Protein AF-C4GG70-F1 (afdb_monomer)

Radius of gyration: 15.43 Å; Cα contacts (8 Å, |Δi|>4): 175; chains: 1; bounding box: 42×24×41 Å

Sequence (143 aa):
MTTLYDITDYSLDQLYDYYERTIAQAESLKDQAHPRTLFHVESALRDFRKFGAGELDIDLGTKRWFRVMSHLVEEVADMDNSQTAYILALAEIGHAAAHLGHLNTALSRGGRTEADVKYEALNRAYVGFGFKCAETYLGLMQH

Structure (mmCIF, N/CA/C/O backbone):
data_AF-C4GG70-F1
#
_entry.id   AF-C4GG70-F1
#
loop_
_atom_site.group_PDB
_atom_site.id
_atom_site.type_symbol
_atom_site.label_atom_id
_atom_site.label_alt_id
_atom_site.label_comp_id
_atom_site.label_asym_id
_atom_site.label_entity_id
_atom_site.label_seq_id
_atom_site.pdbx_PDB_ins_code
_atom_site.Cartn_x
_atom_site.Cartn_y
_atom_site.Cartn_z
_atom_site.occupancy
_atom_site.B_iso_or_equiv
_atom_site.auth_seq_id
_atom_site.auth_comp_id
_atom_site.auth_asym_id
_atom_site.auth_atom_id
_atom_site.pdbx_PDB_model_num
ATOM 1 N N . MET A 1 1 ? -26.647 7.589 -13.899 1.00 38.94 1 MET A N 1
ATOM 2 C CA . MET A 1 1 ? -25.438 7.762 -13.070 1.00 38.94 1 MET A CA 1
ATOM 3 C C . MET A 1 1 ? -24.680 6.456 -13.114 1.00 38.94 1 MET A C 1
ATOM 5 O O . MET A 1 1 ? -25.247 5.443 -12.731 1.00 38.94 1 MET A O 1
ATOM 9 N N . THR A 1 2 ? -23.468 6.454 -13.653 1.00 41.91 2 THR A N 1
ATOM 10 C CA . THR A 1 2 ? -22.564 5.305 -13.568 1.00 41.91 2 THR A CA 1
ATOM 11 C C . THR A 1 2 ? -21.984 5.302 -12.160 1.00 41.91 2 THR A C 1
ATOM 13 O O . THR A 1 2 ? -21.261 6.226 -11.793 1.00 41.91 2 THR A O 1
ATOM 16 N N . THR A 1 3 ? -22.341 4.311 -11.347 1.00 47.00 3 THR A N 1
ATOM 17 C CA . THR A 1 3 ? -21.625 4.032 -10.099 1.00 47.00 3 THR A CA 1
ATOM 18 C C . THR A 1 3 ? -20.204 3.649 -10.500 1.00 47.00 3 THR A C 1
ATOM 20 O O . THR A 1 3 ? -20.016 2.609 -11.125 1.00 47.00 3 THR A O 1
ATOM 23 N N . LEU A 1 4 ? -19.228 4.534 -10.262 1.00 51.50 4 LEU A N 1
ATOM 24 C CA . LEU A 1 4 ? -17.877 4.354 -10.807 1.00 51.50 4 LEU A CA 1
ATOM 25 C C . LEU A 1 4 ? -17.194 3.113 -10.215 1.00 51.50 4 LEU A C 1
ATOM 27 O O . LEU A 1 4 ? -16.541 2.386 -10.952 1.00 51.50 4 LEU A O 1
ATOM 31 N N . TYR A 1 5 ? -17.400 2.846 -8.921 1.00 56.78 5 TYR A N 1
ATOM 32 C CA . TYR A 1 5 ? -16.942 1.636 -8.240 1.00 56.78 5 TYR A CA 1
ATOM 33 C C . TYR A 1 5 ? -17.887 1.289 -7.087 1.00 56.78 5 TYR A C 1
ATOM 35 O O . TYR A 1 5 ? -18.221 2.160 -6.286 1.00 56.78 5 TYR A O 1
ATOM 43 N N . ASP A 1 6 ? -18.284 0.019 -6.995 1.00 65.94 6 ASP A N 1
ATOM 44 C CA . ASP A 1 6 ? -18.859 -0.543 -5.773 1.00 65.94 6 ASP A CA 1
ATOM 45 C C . ASP A 1 6 ? -17.690 -0.840 -4.824 1.00 65.94 6 ASP A C 1
ATOM 47 O O . ASP A 1 6 ? -16.787 -1.618 -5.166 1.00 65.94 6 ASP A O 1
ATOM 51 N N . ILE A 1 7 ? -17.635 -0.142 -3.689 1.00 70.38 7 ILE A N 1
ATOM 52 C CA . ILE A 1 7 ? -16.616 -0.377 -2.664 1.00 70.38 7 ILE A CA 1
ATOM 53 C C . ILE A 1 7 ? -17.216 -1.373 -1.684 1.00 70.38 7 ILE A C 1
ATOM 55 O O . ILE A 1 7 ? -18.111 -1.032 -0.914 1.00 70.38 7 ILE A O 1
ATOM 59 N N . THR A 1 8 ? -16.728 -2.610 -1.745 1.00 79.00 8 THR A N 1
ATOM 60 C CA . THR A 1 8 ? -17.094 -3.660 -0.796 1.00 79.00 8 THR A CA 1
ATOM 61 C C . THR A 1 8 ? -16.846 -3.180 0.629 1.00 79.00 8 THR A C 1
ATOM 63 O O . THR A 1 8 ? -15.792 -2.611 0.924 1.00 79.00 8 THR A O 1
ATOM 66 N N . ASP A 1 9 ? -17.800 -3.440 1.516 1.00 84.56 9 ASP A N 1
ATOM 67 C CA . ASP A 1 9 ? -17.589 -3.239 2.942 1.00 84.56 9 ASP A CA 1
ATOM 68 C C . ASP A 1 9 ? -16.750 -4.399 3.495 1.00 84.56 9 ASP A C 1
ATOM 70 O O . ASP A 1 9 ? -17.175 -5.557 3.482 1.00 84.56 9 ASP A O 1
ATOM 74 N N . 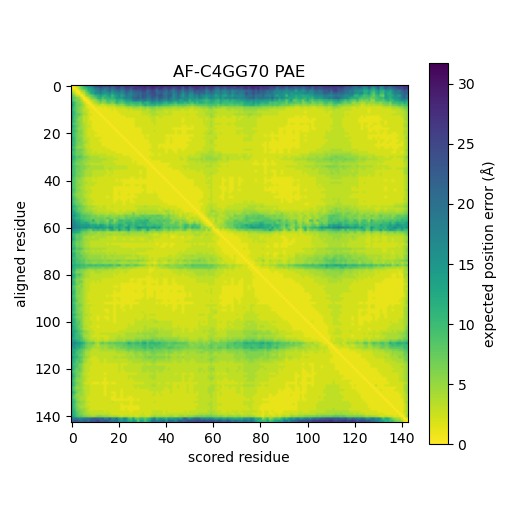TYR A 1 10 ? -15.525 -4.092 3.919 1.00 89.88 10 TYR A N 1
ATOM 75 C CA . TYR A 1 10 ? -14.571 -5.068 4.435 1.00 89.88 10 TYR A CA 1
ATOM 76 C C . TYR A 1 10 ? -14.469 -4.961 5.954 1.00 89.88 10 TYR A C 1
ATOM 78 O O . TYR A 1 10 ? -14.229 -3.882 6.498 1.00 89.88 10 TYR A O 1
ATOM 86 N N . SER A 1 11 ? -14.538 -6.092 6.651 1.00 93.06 11 SER A N 1
ATOM 87 C CA . SER A 1 11 ? -14.113 -6.187 8.053 1.00 93.06 11 SER A CA 1
ATOM 88 C C . SER A 1 11 ? -12.617 -5.878 8.212 1.00 93.06 11 SER A C 1
ATOM 90 O O . SER 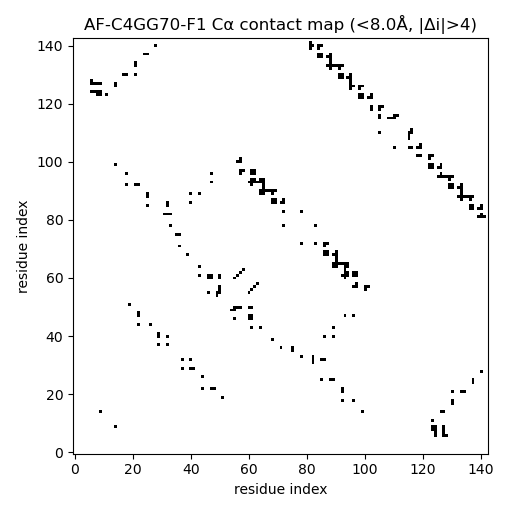A 1 11 ? -11.861 -5.883 7.241 1.00 93.06 11 SER A O 1
ATOM 92 N N . LEU A 1 12 ? -12.176 -5.585 9.442 1.00 93.62 12 LEU A N 1
ATOM 93 C CA . LEU A 1 12 ? -10.764 -5.279 9.699 1.00 93.62 12 LEU A CA 1
ATOM 94 C C . LEU A 1 12 ? -9.849 -6.449 9.307 1.00 93.62 12 LEU A C 1
ATOM 96 O O . LEU A 1 12 ? -8.857 -6.227 8.622 1.00 93.62 12 LEU A O 1
ATOM 100 N N . ASP A 1 13 ? -10.223 -7.674 9.675 1.00 95.19 13 ASP A N 1
ATOM 101 C CA . ASP A 1 13 ? -9.452 -8.879 9.351 1.00 95.19 13 ASP A CA 1
ATOM 102 C C . ASP A 1 13 ? -9.326 -9.059 7.835 1.00 95.19 13 ASP A C 1
ATOM 104 O O . ASP A 1 13 ? -8.229 -9.256 7.323 1.00 95.19 13 ASP A O 1
ATOM 108 N N . GLN A 1 14 ? -10.418 -8.851 7.089 1.00 96.19 14 GLN A N 1
ATOM 109 C CA . GLN A 1 14 ? -10.382 -8.891 5.624 1.00 96.19 14 GLN A CA 1
ATOM 110 C C . GLN A 1 14 ? -9.453 -7.830 5.025 1.00 96.19 14 GLN A C 1
ATOM 112 O O . GLN A 1 14 ? -8.821 -8.091 4.005 1.00 96.19 14 GLN A O 1
ATOM 117 N N . LEU A 1 15 ? -9.363 -6.637 5.623 1.00 95.56 15 LEU A N 1
ATOM 118 C CA . LEU A 1 15 ? -8.438 -5.601 5.158 1.00 95.56 15 LEU A CA 1
ATOM 119 C C . LEU A 1 15 ? -6.976 -5.981 5.411 1.00 95.56 15 LEU A C 1
ATOM 121 O O . LEU A 1 15 ? -6.131 -5.686 4.568 1.00 95.56 15 LEU A O 1
ATOM 125 N N . TYR A 1 16 ? -6.675 -6.646 6.526 1.00 96.00 16 TYR A N 1
ATOM 126 C CA . TYR A 1 16 ? -5.333 -7.161 6.804 1.00 96.00 16 TYR A CA 1
ATOM 127 C C . TYR A 1 16 ? -4.967 -8.350 5.911 1.00 96.00 16 TYR A C 1
ATOM 129 O O . TYR A 1 16 ? -3.877 -8.364 5.348 1.00 96.00 16 TYR A O 1
ATOM 137 N N . ASP A 1 17 ? -5.888 -9.284 5.679 1.00 96.69 17 ASP A N 1
ATOM 138 C CA . ASP A 1 17 ? -5.690 -10.362 4.703 1.00 96.69 17 ASP A CA 1
ATOM 139 C C . ASP A 1 17 ? -5.439 -9.793 3.297 1.00 96.69 17 ASP A C 1
ATOM 141 O O . ASP A 1 17 ? -4.588 -10.279 2.546 1.00 96.69 17 ASP A O 1
ATOM 145 N N . TYR A 1 18 ? -6.158 -8.723 2.938 1.00 95.81 18 TYR A N 1
ATOM 146 C CA . TYR A 1 18 ? -5.956 -8.005 1.683 1.00 95.81 18 TYR A CA 1
ATOM 147 C C . TYR A 1 18 ? -4.585 -7.318 1.638 1.00 95.81 18 TYR A C 1
ATOM 149 O O . TYR A 1 18 ? -3.860 -7.429 0.647 1.00 95.81 18 TYR A O 1
ATOM 157 N N . TYR A 1 19 ? -4.177 -6.664 2.717 1.00 96.25 19 TYR A N 1
ATOM 158 C CA . TYR A 1 19 ? -2.847 -6.081 2.815 1.00 96.25 19 TYR A CA 1
ATOM 159 C C . TYR A 1 19 ? -1.745 -7.125 2.574 1.00 96.25 19 TYR A C 1
ATOM 161 O O . TYR A 1 19 ? -0.896 -6.948 1.696 1.00 96.25 19 TYR A O 1
ATOM 169 N N . GLU A 1 20 ? -1.820 -8.252 3.280 1.00 96.88 20 GLU A N 1
ATOM 170 C CA . GLU A 1 20 ? -0.833 -9.329 3.221 1.00 96.88 20 GLU A CA 1
ATOM 171 C C . GLU A 1 20 ? -0.730 -9.964 1.832 1.00 96.88 20 GLU A C 1
ATOM 173 O O . GLU A 1 20 ? 0.370 -10.097 1.284 1.00 96.88 20 GLU A O 1
ATOM 178 N N . ARG A 1 21 ? -1.869 -10.310 1.216 1.00 96.94 21 ARG A N 1
ATOM 179 C CA . ARG A 1 21 ? -1.877 -10.924 -0.123 1.00 96.94 21 ARG A CA 1
ATOM 180 C C . ARG A 1 21 ? -1.370 -9.967 -1.205 1.00 96.94 21 ARG A C 1
ATOM 182 O O . ARG A 1 21 ? -0.668 -10.404 -2.114 1.00 96.94 21 ARG A O 1
ATOM 189 N N . THR A 1 22 ? -1.664 -8.671 -1.083 1.00 97.12 22 THR A N 1
ATOM 190 C CA . THR A 1 22 ? -1.219 -7.657 -2.055 1.00 97.12 22 THR A CA 1
ATOM 191 C C . THR A 1 22 ? 0.292 -7.447 -1.977 1.00 97.12 22 THR A C 1
ATOM 193 O O . THR A 1 22 ? 0.955 -7.375 -3.011 1.00 97.12 22 THR A O 1
ATOM 196 N N . ILE A 1 23 ? 0.867 -7.409 -0.768 1.00 97.19 23 ILE A N 1
ATOM 197 C CA . ILE A 1 23 ? 2.326 -7.324 -0.611 1.00 97.19 23 ILE A CA 1
ATOM 198 C C . ILE A 1 23 ? 3.000 -8.584 -1.134 1.00 97.19 23 ILE A C 1
ATOM 200 O O . ILE A 1 23 ? 3.975 -8.472 -1.869 1.00 97.19 23 ILE A O 1
ATOM 204 N N . ALA A 1 24 ? 2.479 -9.769 -0.807 1.00 97.75 24 ALA A N 1
ATOM 205 C CA . ALA A 1 24 ? 3.041 -11.022 -1.304 1.00 97.75 24 ALA A CA 1
ATOM 206 C C . ALA A 1 24 ? 3.062 -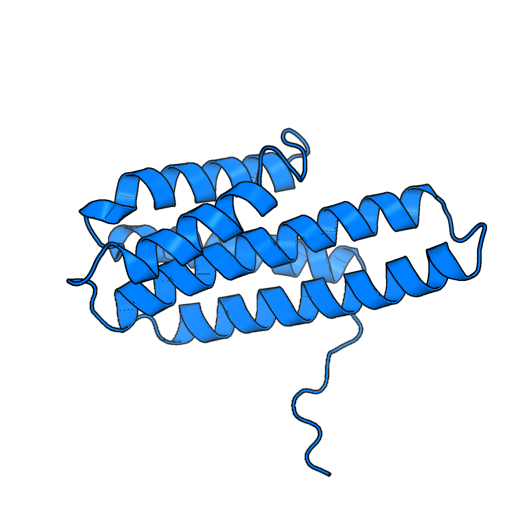11.062 -2.844 1.00 97.75 24 ALA A C 1
ATOM 208 O O . ALA A 1 24 ? 4.057 -11.465 -3.449 1.00 97.75 24 ALA A O 1
ATOM 209 N N . GLN A 1 25 ? 1.994 -10.582 -3.489 1.00 97.38 25 GLN A N 1
ATOM 210 C CA . GLN A 1 25 ? 1.957 -10.446 -4.943 1.00 97.38 25 GLN A CA 1
ATOM 211 C C . GLN A 1 25 ? 3.006 -9.443 -5.443 1.00 97.38 25 GLN A C 1
ATOM 213 O O . GLN A 1 25 ? 3.759 -9.762 -6.363 1.00 97.38 25 GLN A O 1
ATOM 218 N N . ALA A 1 26 ? 3.104 -8.260 -4.831 1.00 97.56 26 ALA A N 1
ATOM 219 C CA . ALA A 1 26 ? 4.099 -7.261 -5.212 1.00 97.56 26 ALA A CA 1
ATOM 220 C C . ALA A 1 26 ? 5.539 -7.788 -5.059 1.00 97.56 26 ALA A C 1
ATOM 222 O O . ALA A 1 26 ? 6.362 -7.571 -5.946 1.00 97.56 26 ALA A O 1
ATOM 223 N N . GLU A 1 27 ? 5.842 -8.522 -3.987 1.00 97.81 27 GLU A N 1
ATOM 224 C CA . GLU A 1 27 ? 7.144 -9.163 -3.765 1.00 97.81 27 GLU A CA 1
ATOM 225 C C . GLU A 1 27 ? 7.470 -10.193 -4.851 1.00 97.81 27 GLU A C 1
ATOM 227 O O . GLU A 1 27 ? 8.603 -10.235 -5.327 1.00 97.81 27 GLU A O 1
ATOM 232 N N . SER A 1 28 ? 6.482 -10.978 -5.296 1.00 96.94 28 SER A N 1
ATOM 233 C CA . SER A 1 28 ? 6.679 -11.979 -6.356 1.00 96.94 28 SER A CA 1
ATOM 234 C C . SER A 1 28 ? 7.053 -11.378 -7.718 1.00 96.94 28 SER A C 1
ATOM 236 O O . SER A 1 28 ? 7.629 -12.065 -8.557 1.00 96.94 28 SER A O 1
ATOM 238 N N . LEU A 1 29 ? 6.756 -10.091 -7.926 1.00 96.62 29 LEU A N 1
ATOM 239 C CA . LEU A 1 29 ? 7.002 -9.352 -9.168 1.00 96.62 29 LEU A CA 1
ATOM 240 C C . LEU A 1 29 ? 8.229 -8.432 -9.078 1.00 96.62 29 LEU A C 1
ATOM 242 O O . LEU A 1 29 ? 8.568 -7.757 -10.048 1.00 96.62 29 LEU A O 1
ATOM 246 N N . LYS A 1 30 ? 8.917 -8.410 -7.930 1.00 96.06 30 LYS A N 1
ATOM 247 C CA . LYS A 1 30 ? 10.026 -7.491 -7.637 1.00 96.06 30 LYS A CA 1
ATOM 248 C C . LYS A 1 30 ? 11.124 -7.495 -8.699 1.00 96.06 30 LYS A C 1
ATOM 250 O O . LYS A 1 30 ? 11.637 -6.435 -9.046 1.00 96.06 30 LYS A O 1
ATOM 255 N N . ASP A 1 31 ? 11.469 -8.665 -9.227 1.00 94.12 31 ASP A N 1
ATOM 256 C CA . ASP A 1 31 ? 12.570 -8.817 -10.188 1.00 94.12 31 ASP A CA 1
ATOM 257 C C . ASP A 1 31 ? 12.266 -8.189 -11.562 1.00 94.12 31 ASP A C 1
ATOM 259 O O . ASP A 1 31 ? 13.159 -8.052 -12.394 1.00 94.12 31 ASP A O 1
ATOM 263 N N . GLN A 1 32 ? 11.020 -7.762 -11.790 1.00 93.75 32 GLN A N 1
ATOM 264 C CA . GLN A 1 32 ? 10.590 -7.037 -12.986 1.00 93.75 32 GLN A CA 1
ATOM 265 C C . GLN A 1 32 ? 10.706 -5.511 -12.828 1.00 93.75 32 GLN A C 1
ATOM 267 O O . GLN A 1 32 ? 10.449 -4.765 -13.775 1.00 93.75 32 GLN A O 1
ATOM 272 N N . ALA A 1 33 ? 11.080 -5.022 -11.641 1.00 95.50 33 ALA A N 1
ATOM 273 C CA . ALA A 1 33 ? 11.262 -3.600 -11.393 1.00 95.50 33 ALA A CA 1
ATOM 274 C C . ALA A 1 33 ? 12.373 -3.006 -12.267 1.00 95.50 33 ALA A C 1
ATOM 276 O O . ALA A 1 33 ? 13.398 -3.634 -12.542 1.00 95.50 33 ALA A O 1
ATOM 277 N N . HIS A 1 34 ? 12.204 -1.739 -12.645 1.00 96.38 34 HIS A N 1
ATOM 278 C CA . HIS A 1 34 ? 13.246 -1.017 -13.357 1.00 96.38 34 HIS A CA 1
ATOM 279 C C . HIS A 1 34 ? 14.526 -0.918 -12.494 1.00 96.38 34 HIS A C 1
ATOM 281 O O . HIS A 1 34 ? 14.444 -0.565 -11.313 1.00 96.38 34 HIS A O 1
ATOM 287 N N . PRO A 1 35 ? 15.738 -1.140 -13.042 1.00 96.12 35 PRO A N 1
ATOM 288 C CA . PRO A 1 35 ? 16.970 -1.149 -12.245 1.00 96.12 35 PRO A CA 1
ATOM 289 C C . PRO A 1 35 ? 17.204 0.123 -11.417 1.00 96.12 35 PRO A C 1
ATOM 291 O O . PRO A 1 35 ? 17.742 0.065 -10.313 1.00 96.12 35 PRO A O 1
ATOM 294 N N . ARG A 1 36 ? 16.765 1.287 -11.921 1.00 96.56 36 ARG A N 1
ATOM 295 C CA . ARG A 1 36 ? 16.906 2.581 -11.224 1.00 96.56 36 ARG A CA 1
ATOM 296 C C . ARG A 1 36 ? 15.941 2.758 -10.048 1.00 96.56 36 ARG A C 1
ATOM 298 O O . ARG A 1 36 ? 16.189 3.603 -9.192 1.00 96.56 36 ARG A O 1
ATOM 305 N N . THR A 1 37 ? 14.860 1.983 -9.990 1.00 96.44 37 THR A N 1
ATOM 306 C CA . THR A 1 37 ? 13.870 2.039 -8.905 1.00 96.44 37 THR A CA 1
ATOM 307 C C . THR A 1 37 ? 14.072 0.923 -7.879 1.00 96.44 37 THR A C 1
ATOM 309 O O . THR A 1 37 ? 13.600 1.061 -6.753 1.00 96.44 37 THR A O 1
ATOM 312 N N . LEU A 1 38 ? 14.831 -0.131 -8.213 1.00 96.31 38 LEU A N 1
ATOM 313 C CA . LEU A 1 38 ? 14.976 -1.355 -7.413 1.00 96.31 38 LEU A CA 1
ATOM 314 C C . LEU A 1 38 ? 15.313 -1.105 -5.934 1.00 96.31 38 LEU A C 1
ATOM 316 O O . LEU A 1 38 ? 14.680 -1.681 -5.055 1.00 96.31 38 LEU A O 1
ATOM 320 N N . PHE A 1 39 ? 16.242 -0.192 -5.634 1.00 96.56 39 PHE A N 1
ATOM 321 C CA . PHE A 1 39 ? 16.582 0.149 -4.245 1.00 96.56 39 PHE A CA 1
ATOM 322 C C . PHE A 1 39 ? 15.379 0.687 -3.445 1.00 96.56 39 PHE A C 1
ATOM 324 O O . PHE A 1 39 ? 15.193 0.356 -2.268 1.00 96.56 39 PHE A O 1
ATOM 331 N N . HIS A 1 40 ? 14.558 1.528 -4.079 1.00 97.00 40 HIS A N 1
ATOM 332 C CA . HIS A 1 40 ? 13.355 2.090 -3.469 1.00 97.00 40 HIS A CA 1
ATOM 333 C C . HIS A 1 40 ? 12.266 1.029 -3.331 1.00 97.00 40 HIS A C 1
ATOM 335 O O . HIS A 1 40 ? 11.642 0.954 -2.278 1.00 97.00 40 HIS A O 1
ATOM 341 N N . VAL A 1 41 ? 12.092 0.182 -4.350 1.00 97.56 41 VAL A N 1
ATOM 342 C CA . VAL A 1 41 ? 11.183 -0.974 -4.319 1.00 97.56 41 VAL A CA 1
ATOM 343 C C . VAL A 1 41 ? 11.506 -1.877 -3.130 1.00 97.56 41 VAL A C 1
ATOM 345 O O . VAL A 1 41 ? 10.644 -2.127 -2.292 1.00 97.56 41 VAL A O 1
ATOM 348 N N . GLU A 1 42 ? 12.757 -2.317 -3.002 1.00 97.56 42 GLU A N 1
ATOM 349 C CA . GLU A 1 42 ? 13.190 -3.206 -1.918 1.00 97.56 42 GLU A CA 1
ATOM 350 C C . GLU A 1 42 ? 13.009 -2.575 -0.539 1.00 97.56 42 GLU A C 1
ATOM 352 O O . GLU A 1 42 ? 12.589 -3.234 0.416 1.00 97.56 42 GLU A O 1
ATOM 357 N N . SER A 1 43 ? 13.305 -1.281 -0.432 1.00 96.56 43 SER A N 1
ATOM 358 C CA . SER A 1 43 ? 13.129 -0.554 0.818 1.00 96.56 43 SER A CA 1
ATOM 359 C C . SER A 1 43 ? 11.656 -0.395 1.194 1.00 96.56 43 SER A C 1
ATOM 361 O O . SER A 1 43 ? 11.325 -0.569 2.365 1.00 96.56 43 SER A O 1
ATOM 363 N N . ALA A 1 44 ? 10.783 -0.133 0.221 1.00 96.62 44 ALA A N 1
ATOM 364 C CA . ALA A 1 44 ? 9.347 -0.025 0.441 1.00 96.62 44 ALA A CA 1
ATOM 365 C C . ALA A 1 44 ? 8.732 -1.354 0.866 1.00 96.62 44 ALA A C 1
ATOM 367 O O . ALA A 1 44 ? 8.051 -1.394 1.882 1.00 96.62 44 ALA A O 1
ATOM 368 N N . LEU A 1 45 ? 9.026 -2.447 0.154 1.00 97.12 45 LEU A N 1
ATOM 369 C CA . LEU A 1 45 ? 8.513 -3.779 0.494 1.00 97.12 45 LEU A CA 1
ATOM 370 C C . LEU A 1 45 ? 8.906 -4.184 1.921 1.00 97.12 45 LEU A C 1
ATOM 372 O O . LEU A 1 45 ? 8.063 -4.625 2.701 1.00 97.12 45 LEU A O 1
ATOM 376 N N . ARG A 1 46 ? 10.163 -3.942 2.312 1.00 95.94 46 ARG A N 1
ATOM 377 C CA . ARG A 1 46 ? 10.621 -4.176 3.688 1.00 95.94 46 ARG A CA 1
ATOM 378 C C . ARG A 1 46 ? 9.852 -3.333 4.706 1.00 95.94 46 ARG A C 1
ATOM 380 O O . ARG A 1 46 ? 9.470 -3.844 5.755 1.00 95.94 46 ARG A O 1
ATOM 387 N N . ASP A 1 47 ? 9.657 -2.048 4.435 1.00 95.81 47 ASP A N 1
ATOM 388 C CA . ASP A 1 47 ? 8.970 -1.149 5.364 1.00 95.81 47 ASP A CA 1
ATOM 389 C C . ASP A 1 47 ? 7.463 -1.448 5.440 1.00 95.81 47 ASP A C 1
ATOM 391 O O . ASP A 1 47 ? 6.873 -1.326 6.511 1.00 95.81 47 ASP A O 1
ATOM 395 N N . PHE A 1 48 ? 6.851 -1.925 4.353 1.00 95.75 48 PHE A N 1
ATOM 396 C CA . PHE A 1 48 ? 5.498 -2.474 4.368 1.00 95.75 48 PHE A CA 1
ATOM 397 C C . PHE A 1 48 ? 5.421 -3.703 5.282 1.00 95.75 48 PHE A C 1
ATOM 399 O O . PHE A 1 48 ? 4.595 -3.747 6.188 1.00 95.75 48 PHE A O 1
ATOM 406 N N . ARG A 1 49 ? 6.351 -4.656 5.165 1.00 95.38 49 ARG A N 1
ATOM 407 C CA . ARG A 1 49 ? 6.402 -5.804 6.088 1.00 95.38 49 ARG A CA 1
ATOM 408 C C . ARG A 1 49 ? 6.553 -5.384 7.552 1.00 95.38 49 ARG A C 1
ATOM 410 O O . ARG A 1 49 ? 5.858 -5.918 8.410 1.00 95.38 49 ARG A O 1
ATOM 417 N N . LYS A 1 50 ? 7.389 -4.383 7.839 1.00 94.50 50 LYS A N 1
ATOM 418 C CA . LYS A 1 50 ? 7.516 -3.820 9.194 1.00 94.50 50 LYS A CA 1
ATOM 419 C C . LYS A 1 50 ? 6.226 -3.175 9.689 1.00 94.50 50 LYS A C 1
ATOM 421 O O . LYS A 1 50 ? 5.883 -3.343 10.854 1.00 94.50 50 LYS A O 1
ATOM 426 N N . PHE A 1 51 ? 5.507 -2.458 8.826 1.00 92.56 51 PHE A N 1
ATOM 4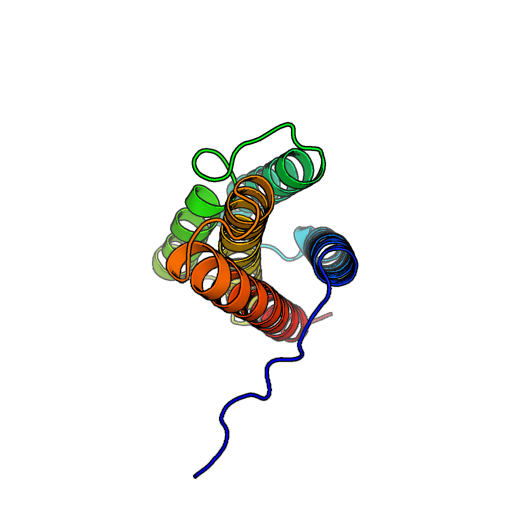27 C CA . PHE A 1 51 ? 4.195 -1.914 9.170 1.00 92.56 51 PHE A CA 1
ATOM 428 C C . PHE A 1 51 ? 3.198 -3.035 9.505 1.00 92.56 51 PHE A C 1
ATOM 430 O O . PHE A 1 51 ? 2.547 -2.969 10.545 1.00 92.56 51 PHE A O 1
ATOM 437 N N . GLY A 1 52 ? 3.134 -4.095 8.689 1.00 90.44 52 GLY A N 1
ATOM 438 C CA . GLY A 1 52 ? 2.308 -5.280 8.965 1.00 90.44 52 GLY A CA 1
ATOM 439 C C . GLY A 1 52 ? 2.648 -5.964 10.293 1.00 90.44 52 GLY A C 1
ATOM 440 O O . GLY A 1 52 ? 1.753 -6.379 11.023 1.00 90.44 52 GLY A O 1
ATOM 441 N N . ALA A 1 53 ? 3.933 -5.994 10.655 1.00 92.31 53 ALA A N 1
ATOM 442 C CA . ALA A 1 53 ? 4.418 -6.515 11.935 1.00 92.31 53 ALA A CA 1
ATOM 443 C C . ALA A 1 53 ? 4.222 -5.554 13.130 1.00 92.31 53 ALA A C 1
ATOM 445 O O . ALA A 1 53 ? 4.526 -5.917 14.265 1.00 92.31 53 ALA A O 1
ATOM 446 N N . GLY A 1 54 ? 3.737 -4.327 12.903 1.00 89.31 54 GLY A N 1
ATOM 447 C CA . GLY A 1 54 ? 3.590 -3.301 13.941 1.00 89.31 54 GLY A CA 1
ATOM 448 C C . GLY A 1 54 ? 4.908 -2.660 14.397 1.00 89.31 54 GLY A C 1
ATOM 449 O O . GLY A 1 54 ? 4.940 -1.986 15.424 1.00 89.31 54 GLY A O 1
ATOM 450 N N . GLU A 1 55 ? 5.996 -2.849 13.649 1.00 89.19 55 GLU A N 1
ATOM 451 C CA . GLU A 1 55 ? 7.334 -2.313 13.946 1.00 89.19 55 GLU A CA 1
ATOM 452 C C . GLU A 1 55 ? 7.555 -0.893 13.402 1.00 89.19 55 GLU A C 1
ATOM 454 O O . GLU A 1 55 ? 8.561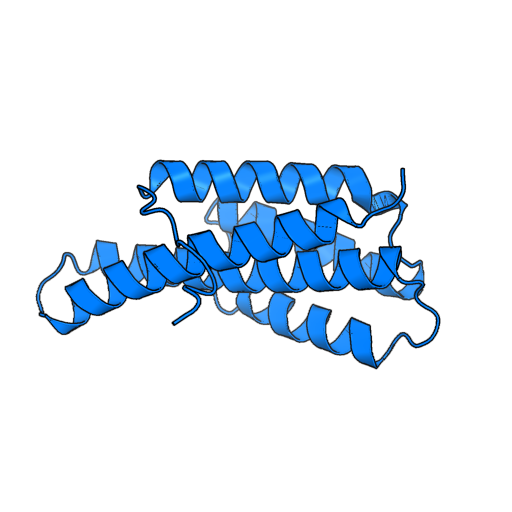 -0.253 13.719 1.00 89.19 55 GLU A O 1
ATOM 459 N N . LEU A 1 56 ? 6.648 -0.401 12.555 1.00 87.19 56 LEU A N 1
ATOM 460 C CA . LEU A 1 56 ? 6.760 0.897 11.896 1.00 87.19 56 LEU A CA 1
ATOM 461 C C . LEU A 1 56 ? 5.430 1.649 11.936 1.00 87.19 56 LEU A C 1
ATOM 463 O O . LEU A 1 56 ? 4.371 1.066 11.708 1.00 87.19 56 LEU A O 1
ATOM 467 N N . ASP A 1 57 ? 5.494 2.954 12.203 1.00 83.69 57 ASP A N 1
ATOM 468 C CA . ASP A 1 57 ? 4.320 3.822 12.166 1.00 83.69 57 ASP A CA 1
ATOM 469 C C . ASP A 1 57 ? 3.928 4.238 10.732 1.00 83.69 57 ASP A C 1
ATOM 471 O O . ASP A 1 57 ? 4.609 3.960 9.741 1.00 83.69 57 ASP A O 1
ATOM 475 N N . ILE A 1 58 ? 2.784 4.913 10.631 1.00 80.19 58 ILE A N 1
ATOM 476 C CA . ILE A 1 58 ? 2.172 5.340 9.367 1.00 80.19 58 ILE A CA 1
ATOM 477 C C . ILE A 1 58 ? 3.026 6.380 8.626 1.00 80.19 58 ILE A C 1
ATOM 479 O O . ILE A 1 58 ? 3.139 6.332 7.398 1.00 80.19 58 ILE A O 1
ATOM 483 N N . ASP A 1 59 ? 3.587 7.349 9.355 1.00 73.88 59 ASP A N 1
ATOM 484 C CA . ASP A 1 59 ? 4.212 8.540 8.774 1.00 73.88 59 ASP A CA 1
ATOM 485 C C . ASP A 1 59 ? 5.653 8.262 8.318 1.00 73.88 59 ASP A C 1
ATOM 487 O O . ASP A 1 59 ? 6.060 8.725 7.249 1.00 73.88 59 ASP A O 1
ATOM 491 N N . LEU A 1 60 ? 6.413 7.478 9.088 1.00 67.69 60 LEU A N 1
ATOM 492 C CA . LEU A 1 60 ? 7.765 7.034 8.742 1.00 67.69 60 LEU A CA 1
ATOM 493 C C . LEU A 1 60 ? 7.758 5.867 7.744 1.00 67.69 60 LEU A C 1
ATOM 495 O O . LEU A 1 60 ? 8.750 5.672 7.033 1.00 67.69 60 LEU A O 1
ATOM 499 N N . GLY A 1 61 ? 6.648 5.127 7.675 1.00 74.94 61 GLY A N 1
ATOM 500 C CA . GLY A 1 61 ? 6.444 3.999 6.775 1.00 74.94 61 GLY A CA 1
ATOM 501 C C . GLY A 1 61 ? 5.615 4.324 5.537 1.00 74.94 61 GLY A C 1
ATOM 502 O O . GLY A 1 61 ? 6.089 4.893 4.554 1.00 74.94 61 GLY A O 1
ATOM 503 N N . THR A 1 62 ? 4.370 3.871 5.538 1.00 78.06 62 THR A N 1
ATOM 504 C CA . THR A 1 62 ? 3.556 3.651 4.335 1.00 78.06 62 THR A CA 1
ATOM 505 C C . THR A 1 62 ? 3.196 4.942 3.590 1.00 78.06 62 THR A C 1
ATOM 507 O O . THR A 1 62 ? 3.281 4.995 2.359 1.00 78.06 62 THR A O 1
ATOM 510 N N . LYS A 1 63 ? 2.930 6.034 4.315 1.00 86.69 63 LYS A N 1
ATOM 511 C CA . LYS A 1 63 ? 2.624 7.353 3.734 1.00 86.69 63 LYS A CA 1
ATOM 512 C C . LYS A 1 63 ? 3.821 7.988 3.025 1.00 86.69 63 LYS A C 1
ATOM 514 O O . LYS A 1 63 ? 3.660 8.650 1.996 1.00 86.69 63 LYS A O 1
ATOM 519 N N . ARG A 1 64 ? 5.031 7.790 3.559 1.00 92.25 64 ARG A N 1
ATOM 520 C CA . ARG A 1 64 ? 6.278 8.214 2.907 1.00 92.25 64 ARG A CA 1
ATOM 521 C C . ARG A 1 64 ? 6.432 7.507 1.563 1.00 92.25 64 ARG A C 1
ATOM 523 O O . ARG A 1 64 ? 6.750 8.163 0.572 1.00 92.25 64 ARG A O 1
ATOM 530 N N . TRP A 1 65 ? 6.191 6.199 1.526 1.00 94.12 65 TRP A N 1
ATOM 531 C CA . TRP A 1 65 ? 6.372 5.401 0.316 1.00 94.12 65 TRP A CA 1
ATOM 532 C C . TRP A 1 65 ? 5.372 5.728 -0.787 1.00 94.12 65 TRP A C 1
ATOM 534 O O . TRP A 1 65 ? 5.796 5.777 -1.935 1.00 94.12 65 TRP A O 1
ATOM 544 N N . PHE A 1 66 ? 4.120 6.078 -0.464 1.00 92.19 66 PHE A N 1
ATOM 545 C CA . PHE A 1 66 ? 3.196 6.628 -1.467 1.00 92.19 66 PHE A CA 1
ATOM 546 C C . PHE A 1 66 ? 3.829 7.803 -2.226 1.00 92.19 66 PHE A C 1
ATOM 548 O O . PHE A 1 66 ? 3.919 7.781 -3.450 1.00 92.19 66 PHE A O 1
ATOM 555 N N . ARG A 1 67 ? 4.353 8.800 -1.500 1.00 91.19 67 ARG A N 1
ATOM 556 C CA . ARG A 1 67 ? 4.977 9.981 -2.118 1.00 91.19 67 ARG A CA 1
ATOM 557 C C . ARG A 1 67 ? 6.208 9.622 -2.947 1.00 91.19 67 ARG A C 1
ATOM 559 O O . ARG A 1 67 ? 6.349 10.112 -4.061 1.00 91.19 67 ARG A O 1
ATOM 566 N N . VAL A 1 68 ? 7.100 8.799 -2.393 1.00 94.75 68 VAL A N 1
ATOM 567 C CA . VAL A 1 68 ? 8.342 8.403 -3.076 1.00 94.75 68 VAL A CA 1
ATOM 568 C C . VAL A 1 68 ? 8.031 7.671 -4.379 1.00 94.75 68 VAL A C 1
ATOM 570 O O . VAL A 1 68 ? 8.606 8.005 -5.408 1.00 94.75 68 VAL A O 1
ATOM 573 N N . MET A 1 69 ? 7.103 6.714 -4.355 1.00 96.12 69 MET A N 1
ATOM 574 C CA . MET A 1 69 ? 6.752 5.933 -5.541 1.00 96.12 69 MET A CA 1
ATOM 575 C C . MET A 1 69 ? 6.087 6.792 -6.615 1.00 96.12 69 MET A C 1
ATOM 577 O O . MET A 1 69 ? 6.484 6.713 -7.774 1.00 96.12 69 MET A O 1
ATOM 581 N N . SER A 1 70 ? 5.158 7.675 -6.243 1.00 91.69 70 SER A N 1
ATOM 582 C CA . SER A 1 70 ? 4.531 8.593 -7.202 1.00 91.69 70 SER A CA 1
ATOM 583 C C . SER A 1 70 ? 5.556 9.488 -7.905 1.00 91.69 70 SER A C 1
ATOM 585 O O . SER A 1 70 ? 5.468 9.674 -9.112 1.00 91.69 70 SER A O 1
ATOM 587 N N . HIS A 1 71 ? 6.576 9.978 -7.190 1.00 95.19 71 HIS A N 1
ATOM 588 C CA . HIS A 1 71 ? 7.652 10.758 -7.814 1.00 95.19 71 HIS A CA 1
ATOM 589 C C . HIS A 1 71 ? 8.534 9.914 -8.743 1.00 95.19 71 HIS A C 1
ATOM 591 O O . HIS A 1 71 ? 8.939 10.394 -9.797 1.00 95.19 71 HIS A O 1
ATOM 597 N N . LEU A 1 72 ? 8.817 8.651 -8.406 1.00 94.62 72 LEU A N 1
ATOM 598 C CA . LEU A 1 72 ? 9.624 7.784 -9.273 1.00 94.62 72 LEU A CA 1
ATOM 599 C C . LEU A 1 72 ? 8.982 7.569 -10.649 1.00 94.62 72 LEU A C 1
ATOM 601 O O . LEU A 1 72 ? 9.707 7.467 -11.637 1.00 94.62 72 LEU A O 1
ATOM 605 N N . VAL A 1 73 ? 7.647 7.536 -10.724 1.00 92.75 73 VAL A N 1
ATOM 606 C CA . VAL A 1 73 ? 6.914 7.466 -12.002 1.00 92.75 73 VAL A CA 1
ATOM 607 C C . VAL A 1 73 ? 7.162 8.693 -12.874 1.00 92.75 73 VAL A C 1
ATOM 609 O O . VAL A 1 73 ? 7.243 8.571 -14.092 1.00 92.75 73 VAL A O 1
ATOM 612 N N . GLU A 1 74 ? 7.323 9.865 -12.266 1.00 90.69 74 GLU A N 1
ATOM 613 C CA . GLU A 1 74 ? 7.600 11.111 -12.984 1.00 90.69 74 GLU A CA 1
ATOM 614 C C . GLU A 1 74 ? 9.084 11.245 -13.366 1.00 90.69 74 GLU A C 1
ATOM 616 O O . GLU A 1 74 ? 9.414 11.756 -14.436 1.00 90.69 74 GLU A O 1
ATOM 621 N N . GLU A 1 75 ? 9.992 10.791 -12.499 1.00 94.00 75 GLU A N 1
ATOM 622 C CA . GLU A 1 75 ? 11.437 11.013 -12.638 1.00 94.00 75 GLU A CA 1
ATOM 623 C C . GLU A 1 75 ? 12.151 9.968 -13.512 1.00 94.00 75 GLU A C 1
ATOM 625 O O . GLU A 1 75 ? 13.194 10.260 -14.111 1.00 94.00 75 GLU A O 1
ATOM 630 N N . VAL A 1 76 ? 11.624 8.743 -13.594 1.00 92.69 76 VAL A N 1
ATOM 631 C CA . VAL A 1 76 ? 12.238 7.645 -14.355 1.00 92.69 76 VAL A CA 1
ATOM 632 C C . VAL A 1 76 ? 11.530 7.489 -15.700 1.00 92.69 76 VAL A C 1
ATOM 634 O O . VAL A 1 76 ? 10.678 6.627 -15.894 1.00 92.69 76 VAL A O 1
ATOM 637 N N . ALA A 1 77 ? 11.909 8.352 -16.643 1.00 90.75 77 ALA A N 1
ATOM 638 C CA . ALA A 1 77 ? 11.264 8.478 -17.952 1.00 90.75 77 ALA A CA 1
ATOM 639 C C . ALA A 1 77 ? 11.417 7.258 -18.887 1.00 90.75 77 ALA A C 1
ATOM 641 O O . ALA A 1 77 ? 10.751 7.203 -19.918 1.00 90.75 77 ALA A O 1
ATOM 642 N N . ASP A 1 78 ? 12.311 6.317 -18.571 1.00 94.88 78 ASP A N 1
ATOM 643 C CA . ASP A 1 78 ? 12.609 5.124 -19.371 1.00 94.88 78 ASP A CA 1
ATOM 644 C C . ASP A 1 78 ? 11.909 3.844 -18.883 1.00 94.88 78 ASP A C 1
ATOM 646 O O . ASP A 1 78 ? 12.185 2.767 -19.410 1.00 94.88 78 ASP A O 1
ATOM 650 N N . MET A 1 79 ? 10.980 3.945 -17.925 1.00 96.19 79 MET A N 1
ATOM 651 C CA . MET A 1 79 ? 10.130 2.813 -17.549 1.00 96.19 79 MET A CA 1
ATOM 652 C C . MET A 1 79 ? 9.146 2.460 -18.663 1.00 96.19 79 MET A C 1
ATOM 654 O O . MET A 1 79 ? 8.492 3.330 -19.239 1.00 96.19 79 MET A O 1
ATOM 658 N N . ASP A 1 80 ? 8.983 1.165 -18.919 1.00 95.25 80 ASP A N 1
ATOM 659 C CA . ASP A 1 80 ? 7.871 0.697 -19.738 1.00 95.25 80 ASP A CA 1
ATOM 660 C C . ASP A 1 80 ? 6.533 0.759 -18.969 1.00 95.25 80 ASP A C 1
ATOM 662 O O . ASP A 1 80 ? 6.457 1.119 -17.786 1.00 95.25 80 ASP A O 1
ATOM 666 N N . ASN A 1 81 ? 5.440 0.414 -19.653 1.00 95.00 81 ASN A N 1
ATOM 667 C CA . ASN A 1 81 ? 4.102 0.436 -19.059 1.00 95.00 81 ASN A CA 1
ATOM 668 C C . ASN A 1 81 ? 3.962 -0.538 -17.878 1.00 95.00 81 ASN A C 1
ATOM 670 O O . ASN A 1 81 ? 3.252 -0.228 -16.923 1.00 95.00 81 ASN A O 1
ATOM 674 N N . SER A 1 82 ? 4.626 -1.695 -17.941 1.00 96.00 82 SER A N 1
ATOM 675 C CA . SER A 1 82 ? 4.600 -2.705 -16.882 1.00 96.00 82 SER A CA 1
ATOM 676 C C . SER A 1 82 ? 5.314 -2.154 -15.649 1.00 96.00 82 SER A C 1
ATOM 678 O O . SER A 1 82 ? 4.735 -2.058 -14.575 1.00 96.00 82 SER A O 1
ATOM 680 N N . GLN A 1 83 ? 6.541 -1.671 -15.808 1.00 96.75 83 GLN A N 1
ATOM 681 C CA . GLN A 1 83 ? 7.339 -1.079 -14.735 1.00 96.75 83 GLN A CA 1
ATOM 682 C C . GLN A 1 83 ? 6.653 0.138 -14.109 1.00 96.75 83 GLN A C 1
ATOM 684 O O . GLN A 1 83 ? 6.638 0.276 -12.887 1.00 96.75 83 GLN A O 1
ATOM 689 N N . THR A 1 84 ? 6.020 0.981 -14.926 1.00 96.75 84 THR A N 1
ATOM 690 C CA . THR A 1 84 ? 5.211 2.104 -14.440 1.00 96.75 84 THR A CA 1
ATOM 691 C C . THR A 1 84 ? 4.045 1.614 -13.582 1.00 96.75 84 THR A C 1
ATOM 693 O O . THR A 1 84 ? 3.841 2.118 -12.475 1.00 96.75 84 THR A O 1
ATOM 696 N N . ALA A 1 85 ? 3.310 0.599 -14.049 1.00 96.88 85 ALA A N 1
ATOM 697 C CA . ALA A 1 85 ? 2.227 -0.007 -13.283 1.00 96.88 85 ALA A CA 1
ATOM 698 C C . ALA A 1 85 ? 2.733 -0.599 -11.959 1.00 96.88 85 ALA A C 1
ATOM 700 O O . ALA A 1 85 ? 2.098 -0.399 -10.926 1.00 96.88 85 ALA A O 1
ATOM 701 N N . TYR A 1 86 ? 3.906 -1.238 -11.947 1.00 97.88 86 TYR A N 1
ATOM 702 C CA . TYR A 1 86 ? 4.497 -1.757 -10.715 1.00 97.88 86 TYR A CA 1
ATOM 703 C C . TYR A 1 86 ? 4.733 -0.663 -9.672 1.00 97.88 86 TYR A C 1
ATOM 705 O O . TYR A 1 86 ? 4.349 -0.807 -8.512 1.00 97.88 86 TYR A O 1
ATOM 713 N N . ILE A 1 87 ? 5.336 0.458 -10.074 1.00 97.94 87 ILE A N 1
ATOM 714 C CA . ILE A 1 87 ? 5.619 1.559 -9.148 1.00 97.94 87 ILE A CA 1
ATOM 715 C C . ILE A 1 87 ? 4.323 2.214 -8.658 1.00 97.94 87 ILE A C 1
ATOM 717 O O . ILE A 1 87 ? 4.199 2.489 -7.463 1.00 97.94 87 ILE A O 1
ATOM 721 N N . LEU A 1 88 ? 3.326 2.389 -9.531 1.00 97.25 88 LEU A N 1
ATOM 722 C CA . LEU A 1 88 ? 1.999 2.866 -9.126 1.00 97.25 88 LEU A CA 1
ATOM 723 C C . LEU A 1 88 ? 1.314 1.901 -8.149 1.00 97.25 88 LEU A C 1
ATOM 725 O O . LEU A 1 88 ? 0.696 2.348 -7.183 1.00 97.25 88 LEU A O 1
ATOM 729 N N . ALA A 1 89 ? 1.472 0.587 -8.331 1.00 97.69 89 ALA A N 1
ATOM 730 C CA . ALA A 1 89 ? 0.969 -0.397 -7.380 1.00 97.69 89 ALA A CA 1
ATOM 731 C C . ALA A 1 89 ? 1.600 -0.220 -5.995 1.00 97.69 89 ALA A C 1
ATOM 733 O O . ALA A 1 89 ? 0.888 -0.188 -4.994 1.00 97.69 89 ALA A O 1
ATOM 734 N N . LEU A 1 90 ? 2.924 -0.050 -5.922 1.00 97.69 90 LEU A N 1
ATOM 735 C CA . LEU A 1 90 ? 3.621 0.187 -4.654 1.00 97.69 90 LEU A CA 1
ATOM 736 C C . LEU A 1 90 ? 3.207 1.514 -4.006 1.00 97.69 90 LEU A C 1
ATOM 738 O O . LEU A 1 90 ? 3.107 1.585 -2.778 1.00 97.69 90 LEU A O 1
ATOM 742 N N . ALA A 1 91 ? 2.934 2.548 -4.808 1.00 96.88 91 ALA A N 1
ATOM 743 C CA . ALA A 1 91 ? 2.387 3.804 -4.309 1.00 96.88 91 ALA A CA 1
ATOM 744 C C . ALA A 1 91 ? 1.037 3.564 -3.614 1.00 96.88 91 ALA A C 1
ATOM 746 O O . ALA A 1 91 ? 0.865 3.942 -2.452 1.00 96.88 91 ALA A O 1
ATOM 747 N N . GLU A 1 92 ? 0.110 2.877 -4.284 1.00 96.69 92 GLU A N 1
ATOM 748 C CA . GLU A 1 92 ? -1.218 2.583 -3.737 1.00 96.69 92 GLU A CA 1
ATOM 749 C C . GLU A 1 92 ? -1.178 1.643 -2.527 1.00 96.69 92 GLU A C 1
ATOM 751 O O . GLU A 1 92 ? -1.941 1.847 -1.586 1.00 96.69 92 GLU A O 1
ATOM 756 N N . ILE A 1 93 ? -0.250 0.677 -2.469 1.00 96.50 93 ILE A N 1
ATOM 757 C CA . ILE A 1 93 ? -0.032 -0.133 -1.256 1.00 96.50 93 ILE A CA 1
ATOM 758 C C . ILE A 1 93 ? 0.349 0.772 -0.080 1.00 96.50 93 ILE A C 1
ATOM 760 O O . ILE A 1 93 ? -0.226 0.650 1.003 1.00 96.50 93 ILE A O 1
ATOM 764 N N . GLY A 1 94 ? 1.280 1.711 -0.284 1.00 95.12 94 GLY A N 1
ATOM 765 C CA . GLY A 1 94 ? 1.659 2.683 0.742 1.00 95.12 94 GLY A CA 1
ATOM 766 C C . GLY A 1 94 ? 0.491 3.578 1.165 1.00 95.12 94 GLY A C 1
ATOM 767 O O . GLY A 1 94 ? 0.287 3.833 2.353 1.00 95.12 94 GLY A O 1
ATOM 768 N N . HIS A 1 95 ? -0.328 4.014 0.214 1.00 94.81 95 HIS A N 1
ATOM 769 C CA . HIS A 1 95 ? -1.483 4.859 0.493 1.00 94.81 95 HIS A CA 1
ATOM 770 C C . HIS A 1 95 ? -2.568 4.114 1.285 1.00 94.81 95 HIS A C 1
ATOM 772 O O . HIS A 1 95 ? -3.005 4.580 2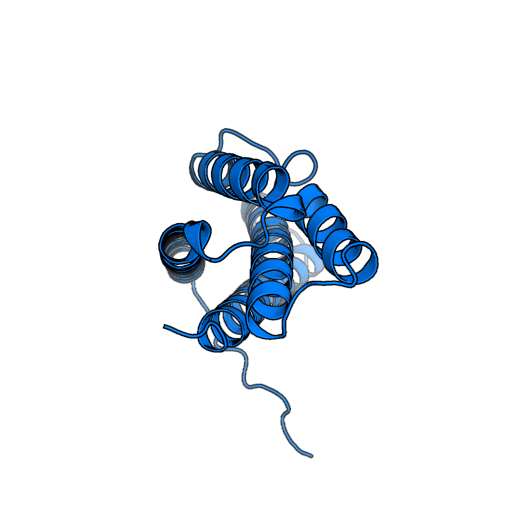.341 1.00 94.81 95 HIS A O 1
ATOM 778 N N . ALA A 1 96 ? -2.951 2.922 0.825 1.00 94.94 96 ALA A N 1
ATOM 779 C CA . ALA A 1 96 ? -3.932 2.066 1.478 1.00 94.94 96 ALA A CA 1
ATOM 780 C C . ALA A 1 96 ? -3.479 1.665 2.887 1.00 94.94 96 ALA A C 1
ATOM 782 O O . ALA A 1 96 ? -4.252 1.750 3.839 1.00 94.94 96 ALA A O 1
ATOM 783 N N . ALA A 1 97 ? -2.206 1.309 3.060 1.00 94.12 97 ALA A N 1
ATOM 784 C CA . ALA A 1 97 ? -1.670 0.946 4.365 1.00 94.12 97 ALA A CA 1
ATOM 785 C C . ALA A 1 97 ? -1.626 2.139 5.339 1.00 94.12 97 ALA A C 1
ATOM 787 O O . ALA A 1 97 ? -1.862 1.969 6.536 1.00 94.12 97 ALA A O 1
ATOM 788 N N . ALA A 1 98 ? -1.408 3.365 4.852 1.00 93.38 98 ALA A N 1
ATOM 789 C CA . ALA A 1 98 ? -1.537 4.556 5.691 1.00 93.38 98 ALA A CA 1
ATOM 790 C C . ALA A 1 98 ? -2.979 4.741 6.198 1.00 93.38 98 ALA A C 1
ATOM 792 O O . ALA A 1 98 ? -3.198 4.996 7.386 1.00 93.38 98 ALA A O 1
ATOM 793 N N . HIS A 1 99 ? -3.970 4.530 5.327 1.00 94.62 99 HIS A N 1
ATOM 794 C CA . HIS A 1 99 ? -5.379 4.528 5.721 1.00 94.62 99 HIS A CA 1
ATOM 795 C C . HIS A 1 99 ? -5.740 3.372 6.663 1.00 94.62 99 HIS A C 1
ATOM 797 O O . HIS A 1 99 ? -6.583 3.551 7.542 1.00 94.62 99 HIS A O 1
ATOM 803 N N . LEU A 1 100 ? -5.066 2.222 6.564 1.00 94.38 100 LEU A N 1
ATOM 804 C CA . LEU A 1 100 ? -5.250 1.107 7.495 1.00 94.38 100 LEU A CA 1
ATOM 805 C C . LEU A 1 100 ? -4.766 1.481 8.902 1.00 94.38 100 LEU A C 1
ATOM 807 O O . LEU A 1 100 ? -5.451 1.228 9.890 1.00 94.38 100 LEU A O 1
ATOM 811 N N . GLY A 1 101 ? -3.642 2.189 9.013 1.00 92.81 101 GLY A N 1
ATOM 812 C CA . GLY A 1 101 ? -3.198 2.720 10.302 1.00 92.81 101 GLY A CA 1
ATOM 813 C C . GLY A 1 101 ? -4.120 3.816 10.857 1.00 92.81 101 GLY A C 1
ATOM 814 O O . GLY A 1 101 ? -4.383 3.866 12.064 1.00 92.81 101 GLY A O 1
ATOM 815 N N . HIS A 1 102 ? -4.674 4.675 9.995 1.00 92.06 102 HIS A N 1
ATOM 816 C CA . HIS A 1 102 ? -5.705 5.633 10.401 1.00 92.06 102 HIS A CA 1
ATOM 817 C C . HIS A 1 102 ? -6.973 4.933 10.899 1.00 92.06 102 HIS A C 1
ATOM 819 O O . HIS A 1 102 ? -7.544 5.364 11.902 1.00 92.06 102 HIS A O 1
ATOM 825 N N . LEU A 1 103 ? -7.380 3.838 10.253 1.00 92.25 103 LEU A N 1
ATOM 826 C CA . LEU A 1 103 ? -8.489 3.001 10.695 1.00 92.25 103 LEU A CA 1
ATOM 827 C C . LEU A 1 103 ? -8.217 2.418 12.087 1.00 92.25 103 LEU A C 1
ATOM 829 O O . LEU A 1 103 ? -9.059 2.554 12.971 1.00 92.25 103 LEU A O 1
ATOM 833 N N . ASN A 1 104 ? -7.022 1.878 12.336 1.00 91.12 104 ASN A N 1
ATOM 834 C CA . ASN A 1 104 ? -6.632 1.409 13.673 1.00 91.12 104 ASN A CA 1
ATOM 835 C C . ASN A 1 104 ? -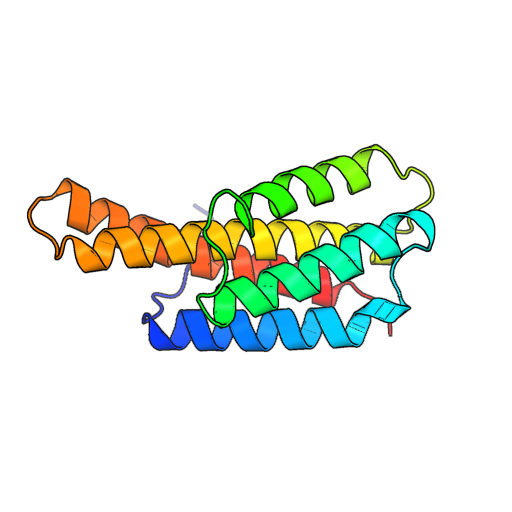6.701 2.522 14.725 1.00 91.12 104 ASN A C 1
ATOM 837 O O . ASN A 1 104 ? -7.160 2.313 15.850 1.00 91.12 104 ASN A O 1
ATOM 841 N N . THR A 1 105 ? -6.289 3.734 14.353 1.00 88.06 105 THR A N 1
ATOM 842 C CA . THR A 1 105 ? -6.399 4.910 15.224 1.00 88.06 105 THR A CA 1
ATOM 843 C C . THR A 1 105 ? -7.860 5.268 15.506 1.00 88.06 105 THR A C 1
ATOM 845 O O . THR A 1 105 ? -8.199 5.610 16.636 1.00 88.06 105 THR A O 1
ATOM 848 N N . ALA A 1 106 ? -8.742 5.166 14.509 1.00 88.62 106 ALA A N 1
ATOM 849 C CA . ALA A 1 106 ? -10.177 5.390 14.674 1.00 88.62 106 ALA A CA 1
ATOM 850 C C . ALA A 1 106 ? -10.795 4.363 15.637 1.00 88.62 106 ALA A C 1
ATOM 852 O O . ALA A 1 106 ? -11.486 4.727 16.590 1.00 88.62 106 ALA A O 1
ATOM 853 N N . LEU A 1 107 ? -10.473 3.084 15.429 1.00 90.50 107 LEU A N 1
ATOM 854 C CA . LEU A 1 107 ? -10.966 1.969 16.233 1.00 90.50 107 LEU A CA 1
ATOM 855 C C . LEU A 1 107 ? -10.503 2.063 17.690 1.00 90.50 107 LEU A C 1
ATOM 857 O O . LEU A 1 107 ? -11.301 1.838 18.596 1.00 90.50 107 LEU A O 1
ATOM 861 N N . SER A 1 108 ? -9.256 2.481 17.944 1.00 90.56 108 SER A N 1
ATOM 862 C CA . SER A 1 108 ? -8.751 2.660 19.316 1.00 90.56 108 SER A CA 1
ATOM 863 C C . SER A 1 108 ? -9.461 3.785 20.081 1.00 90.56 108 SER A C 1
ATOM 865 O O . SER A 1 108 ? -9.546 3.764 21.313 1.00 90.56 108 SER A O 1
ATOM 867 N N . ARG A 1 109 ? -10.031 4.761 19.363 1.00 90.19 109 ARG A N 1
ATOM 868 C CA . ARG A 1 109 ? -10.880 5.799 19.956 1.00 90.19 109 ARG A CA 1
ATOM 869 C C . ARG A 1 109 ? -12.259 5.252 20.318 1.00 90.19 109 ARG A C 1
ATOM 871 O O . ARG A 1 109 ? -12.835 5.748 21.282 1.00 90.19 109 ARG A O 1
ATOM 878 N N . GLY A 1 110 ? -12.752 4.217 19.637 1.00 88.31 110 GLY A N 1
ATOM 879 C CA . GLY A 1 110 ? -13.955 3.475 20.025 1.00 88.31 110 GLY A CA 1
ATOM 880 C C . GLY A 1 110 ? -15.265 4.233 19.803 1.00 88.31 110 GLY A C 1
ATOM 881 O O . GLY A 1 110 ? -16.149 4.172 20.652 1.00 88.31 110 GLY A O 1
ATOM 882 N N . GLY A 1 111 ? -15.378 4.999 18.712 1.00 90.06 111 GLY A N 1
ATOM 883 C CA . GLY A 1 111 ? -16.652 5.613 18.309 1.00 90.06 111 GLY A CA 1
ATOM 884 C C . GLY A 1 111 ? -17.232 6.634 19.298 1.00 90.06 111 GLY A C 1
ATOM 885 O O . GLY A 1 111 ? -18.447 6.806 19.354 1.00 90.06 111 GLY A O 1
ATOM 886 N N . ARG A 1 112 ? -16.391 7.308 20.098 1.00 92.00 112 ARG A N 1
ATOM 887 C CA . ARG A 1 112 ? -16.832 8.264 21.141 1.00 92.00 112 ARG A CA 1
ATOM 888 C C . ARG A 1 112 ? -17.621 9.445 20.580 1.00 92.00 112 ARG A C 1
ATOM 890 O O . ARG A 1 112 ? -18.392 10.065 21.307 1.00 92.00 112 ARG A O 1
ATOM 897 N N . THR A 1 113 ? -17.393 9.787 19.317 1.00 92.75 113 THR A N 1
ATOM 898 C CA . THR A 1 113 ? -18.052 10.888 18.615 1.00 92.75 113 THR A CA 1
ATOM 899 C C . THR A 1 113 ? -18.549 10.444 17.242 1.00 92.75 113 THR A C 1
ATOM 901 O O . THR A 1 113 ? -18.026 9.499 16.652 1.00 92.75 113 THR A O 1
ATOM 904 N N . GLU A 1 114 ? -19.517 11.173 16.679 1.00 93.19 114 GLU A N 1
ATOM 905 C CA . GLU A 1 114 ? -19.972 10.959 15.295 1.00 93.19 114 GLU A CA 1
ATOM 906 C C . GLU A 1 114 ? -18.817 11.087 14.285 1.00 93.19 114 GLU A C 1
ATOM 908 O O . GLU A 1 114 ? -18.771 10.372 13.284 1.00 93.19 114 GLU A O 1
ATOM 913 N N . ALA A 1 115 ? -17.854 11.970 14.568 1.00 90.31 115 ALA A N 1
ATOM 914 C CA . ALA A 1 115 ? -16.655 12.120 13.757 1.00 90.31 115 ALA A CA 1
ATOM 915 C C . ALA A 1 115 ? -15.807 10.840 13.756 1.00 90.31 115 ALA A C 1
ATOM 917 O O . ALA A 1 115 ? -15.326 10.454 12.697 1.00 90.31 115 ALA A O 1
ATOM 918 N N . ASP A 1 116 ? -15.671 10.157 14.897 1.00 89.81 116 ASP A N 1
ATOM 919 C CA . ASP A 1 116 ? -14.921 8.898 14.985 1.00 89.81 116 ASP A CA 1
ATOM 920 C C . ASP A 1 116 ? -15.581 7.801 14.134 1.00 89.81 116 ASP A C 1
ATOM 922 O O . ASP A 1 116 ? -14.895 7.132 13.366 1.00 89.81 116 ASP A O 1
ATOM 926 N N . VAL A 1 117 ? -16.912 7.673 14.205 1.00 90.44 117 VAL A N 1
ATOM 927 C CA . VAL A 1 117 ? -17.682 6.688 13.418 1.00 90.44 117 VAL A CA 1
ATOM 928 C C . VAL A 1 117 ? -17.546 6.951 11.916 1.00 90.44 117 VAL A C 1
ATO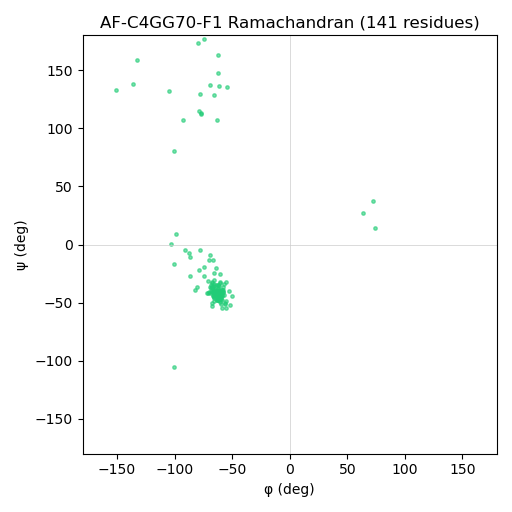M 930 O O . VAL A 1 117 ? -17.294 6.034 11.135 1.00 90.44 117 VAL A O 1
ATOM 933 N N . LYS A 1 118 ? -17.667 8.216 11.492 1.00 91.56 118 LYS A N 1
ATOM 934 C CA . LYS A 1 118 ? -17.489 8.588 10.079 1.00 91.56 118 LYS A CA 1
ATOM 935 C C . LYS A 1 118 ? -16.051 8.388 9.617 1.00 91.56 118 LYS A C 1
ATOM 937 O O . LYS A 1 118 ? -15.833 7.921 8.504 1.00 91.56 118 LYS A O 1
ATOM 942 N N . TYR A 1 119 ? -15.077 8.732 10.454 1.00 91.31 119 TYR A N 1
ATOM 943 C CA . TYR A 1 119 ? -13.665 8.558 10.139 1.00 91.31 119 TYR A CA 1
ATOM 944 C C . TYR A 1 119 ? -13.310 7.077 9.974 1.00 91.31 119 TYR A C 1
ATOM 946 O O . TYR A 1 119 ? -12.610 6.732 9.024 1.00 91.31 119 TYR A O 1
ATOM 954 N N . GLU A 1 120 ? -13.839 6.195 10.825 1.00 93.00 120 GLU A N 1
ATOM 955 C CA . GLU A 1 120 ? -13.697 4.745 10.668 1.00 93.00 120 GLU A CA 1
ATOM 956 C C . GLU A 1 120 ? -14.264 4.268 9.322 1.00 93.00 120 GLU A C 1
ATOM 958 O O . GLU A 1 120 ? -13.538 3.669 8.529 1.00 93.00 120 GLU A O 1
ATOM 963 N N . ALA A 1 121 ? -15.531 4.584 9.031 1.00 90.75 121 ALA A N 1
ATOM 964 C CA . ALA A 1 121 ? -16.206 4.142 7.810 1.00 90.75 121 ALA A CA 1
ATOM 965 C C . ALA A 1 121 ? -15.492 4.622 6.534 1.00 90.75 121 ALA A C 1
ATOM 967 O O . ALA A 1 121 ? -15.295 3.851 5.594 1.00 90.75 121 ALA A O 1
ATOM 968 N N . LEU A 1 122 ? -15.055 5.885 6.513 1.00 91.50 122 LEU A N 1
ATOM 969 C CA . LEU A 1 122 ? -14.335 6.451 5.374 1.00 91.50 122 LEU A CA 1
ATOM 970 C C . LEU A 1 122 ? -12.968 5.790 5.183 1.00 91.50 122 LEU A C 1
ATOM 972 O O . LEU A 1 122 ? -12.629 5.433 4.057 1.00 91.50 122 LEU A O 1
ATOM 976 N N . ASN A 1 123 ? -12.193 5.582 6.254 1.00 93.81 123 ASN A N 1
ATOM 977 C CA . ASN A 1 123 ? -10.896 4.915 6.127 1.00 93.81 123 ASN A CA 1
ATOM 978 C C . ASN A 1 123 ? -11.061 3.452 5.702 1.00 93.81 123 ASN A C 1
ATOM 980 O O . ASN A 1 123 ? -10.327 3.010 4.828 1.00 93.81 123 ASN A O 1
ATOM 984 N N . ARG A 1 124 ? -12.058 2.725 6.220 1.00 93.62 124 ARG A N 1
ATOM 985 C CA . ARG A 1 124 ? -12.372 1.349 5.793 1.00 93.62 124 ARG A CA 1
ATOM 986 C C . ARG A 1 124 ? -12.607 1.258 4.282 1.00 93.62 124 ARG A C 1
ATOM 988 O O . ARG A 1 124 ? -11.989 0.431 3.613 1.00 93.62 124 ARG A O 1
ATOM 995 N N . ALA A 1 125 ? -13.432 2.154 3.738 1.00 91.75 125 ALA A N 1
ATOM 996 C CA . ALA A 1 125 ? -13.683 2.230 2.301 1.00 91.75 125 ALA A CA 1
ATOM 997 C C . ALA A 1 125 ? -12.414 2.589 1.504 1.00 91.75 125 ALA A C 1
ATOM 999 O O . ALA A 1 125 ? -12.133 1.971 0.476 1.00 91.75 125 ALA A O 1
ATOM 1000 N N . TYR A 1 126 ? -11.620 3.549 1.994 1.00 92.06 126 TYR A N 1
ATOM 1001 C CA . TYR A 1 126 ? -10.366 3.956 1.353 1.00 92.06 126 TYR A CA 1
ATOM 1002 C C . TYR A 1 126 ? -9.340 2.825 1.277 1.00 92.06 126 TYR A C 1
ATOM 1004 O O . TYR A 1 126 ? -8.730 2.647 0.227 1.00 92.06 126 TYR A O 1
ATOM 1012 N N . VAL A 1 127 ? -9.166 2.044 2.349 1.00 94.25 127 VAL A N 1
ATOM 1013 C CA . VAL A 1 127 ? -8.229 0.909 2.357 1.00 94.25 127 VAL A CA 1
ATOM 1014 C C . VAL A 1 127 ? -8.625 -0.115 1.294 1.00 94.25 127 VAL A C 1
ATOM 1016 O O . VAL A 1 127 ? -7.796 -0.502 0.471 1.00 94.25 127 VAL A O 1
ATOM 1019 N N . GLY A 1 128 ? -9.901 -0.514 1.269 1.00 93.12 128 GLY A N 1
ATOM 1020 C CA . GLY A 1 128 ? -10.401 -1.482 0.291 1.00 93.12 128 GLY A CA 1
ATOM 1021 C C . GLY A 1 128 ? -10.254 -0.998 -1.153 1.00 93.12 128 GLY A C 1
ATOM 1022 O O . GLY A 1 128 ? -9.854 -1.765 -2.029 1.00 93.12 128 GLY A O 1
ATOM 1023 N N . PHE A 1 129 ? -10.534 0.284 -1.408 1.00 92.81 129 PHE A N 1
ATOM 1024 C CA . PHE A 1 129 ? -10.337 0.884 -2.726 1.00 92.81 129 PHE A CA 1
ATOM 1025 C C . PHE A 1 129 ? -8.855 0.952 -3.120 1.00 92.81 129 PHE A C 1
ATOM 1027 O O . PHE A 1 129 ? -8.508 0.557 -4.230 1.00 92.81 129 PHE A O 1
ATOM 1034 N N . GLY A 1 130 ? -7.976 1.389 -2.215 1.00 93.81 130 GLY A N 1
ATOM 1035 C CA . GLY A 1 130 ? -6.541 1.500 -2.479 1.00 93.81 130 GLY A CA 1
ATOM 1036 C C . GLY A 1 130 ? -5.893 0.151 -2.805 1.00 93.81 130 GLY A C 1
ATOM 1037 O O . GLY A 1 130 ? -5.165 0.046 -3.790 1.00 93.81 130 GLY A O 1
ATOM 1038 N N . PHE A 1 131 ? -6.225 -0.919 -2.074 1.00 94.44 131 PHE A N 1
ATOM 1039 C CA . PHE A 1 131 ? -5.720 -2.252 -2.428 1.00 94.44 131 PHE A CA 1
ATOM 1040 C C . PHE A 1 131 ? -6.294 -2.781 -3.746 1.00 94.44 131 PHE A C 1
ATOM 1042 O O . PHE A 1 131 ? -5.569 -3.422 -4.506 1.00 94.44 131 PHE A O 1
ATOM 1049 N N . LYS A 1 132 ? -7.545 -2.449 -4.087 1.00 93.69 132 LYS A N 1
ATOM 1050 C CA . LYS A 1 132 ? -8.106 -2.758 -5.412 1.00 93.69 132 LYS A CA 1
ATOM 1051 C C . LYS A 1 132 ? -7.359 -2.036 -6.533 1.00 93.69 132 LYS A C 1
ATOM 1053 O O . LYS A 1 132 ? -7.114 -2.638 -7.580 1.00 93.69 132 LYS A O 1
ATOM 1058 N N . CYS A 1 133 ? -6.975 -0.776 -6.329 1.00 94.12 133 CYS A N 1
ATOM 1059 C CA . CYS A 1 133 ? -6.115 -0.050 -7.264 1.00 94.12 133 CYS A CA 1
ATOM 1060 C C . CYS A 1 133 ? -4.754 -0.740 -7.405 1.00 94.12 133 CYS A C 1
ATOM 1062 O O . CYS A 1 133 ? -4.332 -1.014 -8.527 1.00 94.12 133 CYS A O 1
ATOM 1064 N N . ALA A 1 134 ? -4.112 -1.093 -6.286 1.00 96.19 134 ALA A N 1
ATOM 1065 C CA . ALA A 1 134 ? -2.836 -1.801 -6.298 1.00 96.19 134 ALA A CA 1
ATOM 1066 C C . ALA A 1 134 ? -2.914 -3.118 -7.087 1.00 96.19 134 ALA A C 1
ATOM 1068 O O . ALA A 1 134 ? -2.116 -3.325 -7.995 1.00 96.19 134 ALA A O 1
ATOM 1069 N N . GLU A 1 135 ? -3.905 -3.973 -6.821 1.00 94.56 135 GLU A N 1
ATOM 1070 C CA . GLU A 1 135 ? -4.104 -5.219 -7.575 1.00 94.56 135 GLU A CA 1
ATOM 1071 C C . GLU A 1 135 ? -4.365 -4.987 -9.058 1.00 94.56 135 GLU A C 1
ATOM 1073 O O . GLU A 1 135 ? -3.858 -5.731 -9.895 1.00 94.56 135 GLU A O 1
ATOM 1078 N N . THR A 1 136 ? -5.141 -3.953 -9.390 1.00 94.44 136 THR A N 1
ATOM 1079 C CA . THR A 1 136 ? -5.412 -3.595 -10.785 1.00 94.44 136 THR A CA 1
ATOM 1080 C C . THR A 1 136 ? -4.107 -3.290 -11.512 1.00 94.44 136 THR A C 1
ATOM 1082 O O . THR A 1 136 ? -3.896 -3.790 -12.613 1.00 94.44 136 THR A O 1
ATOM 1085 N N . TYR A 1 137 ? -3.206 -2.528 -10.888 1.00 96.31 137 TYR A N 1
ATOM 1086 C CA . TYR A 1 137 ? -1.898 -2.222 -11.460 1.00 96.31 137 TYR A CA 1
ATOM 1087 C C . TYR A 1 137 ? -0.961 -3.434 -11.490 1.00 96.31 137 TYR A C 1
ATOM 1089 O O . TYR A 1 137 ? -0.311 -3.664 -12.506 1.00 96.31 137 TYR A O 1
ATOM 1097 N N . LEU A 1 138 ? -0.930 -4.256 -10.435 1.00 96.38 138 LEU A N 1
ATOM 1098 C C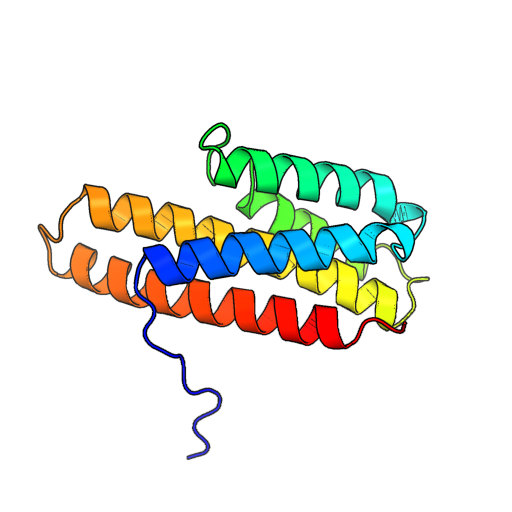A . LEU A 1 138 ? -0.157 -5.504 -10.436 1.00 96.38 138 LEU A CA 1
ATOM 1099 C C . LEU A 1 138 ? -0.637 -6.468 -11.531 1.00 96.38 138 LEU A C 1
ATOM 1101 O O . LEU A 1 138 ? 0.176 -7.178 -12.108 1.00 96.38 138 LEU A O 1
ATOM 1105 N N . GLY A 1 139 ? -1.931 -6.465 -11.863 1.00 94.75 139 GLY A N 1
ATOM 1106 C CA . GLY A 1 139 ? -2.493 -7.248 -12.966 1.00 94.75 139 GLY A CA 1
ATOM 1107 C C . GLY A 1 139 ? -2.093 -6.765 -14.365 1.00 94.75 139 GLY A C 1
ATOM 1108 O O . GLY A 1 139 ? -2.302 -7.492 -15.333 1.00 94.75 139 GLY A O 1
ATOM 1109 N N . LEU A 1 140 ? -1.517 -5.564 -14.489 1.00 95.12 140 LEU A N 1
ATOM 1110 C CA . LEU A 1 140 ? -0.940 -5.060 -15.742 1.00 95.12 140 LEU A CA 1
ATOM 1111 C C . LEU A 1 140 ? 0.524 -5.478 -15.928 1.00 95.12 140 LEU A C 1
ATOM 1113 O O . LEU A 1 140 ? 1.083 -5.233 -16.999 1.00 95.12 140 LEU A O 1
ATOM 1117 N N . MET A 1 141 ? 1.139 -6.096 -14.914 1.00 92.62 141 MET A N 1
ATOM 1118 C CA . MET A 1 141 ? 2.490 -6.631 -15.032 1.00 92.62 141 MET A CA 1
ATOM 1119 C C . MET A 1 141 ? 2.517 -7.785 -16.030 1.00 92.62 141 MET A C 1
ATOM 1121 O O . MET A 1 141 ? 1.712 -8.713 -15.939 1.00 92.62 141 MET A O 1
ATOM 1125 N N . GLN A 1 142 ? 3.430 -7.726 -16.997 1.00 69.12 142 GLN A N 1
ATOM 1126 C CA . GLN A 1 142 ? 3.594 -8.798 -17.978 1.00 69.12 142 GLN A CA 1
ATOM 1127 C C . GLN A 1 142 ? 4.370 -9.966 -17.353 1.00 69.12 142 GLN A C 1
ATOM 1129 O O . GLN A 1 142 ? 5.423 -9.765 -16.752 1.00 69.12 142 GLN A O 1
ATOM 1134 N N . HIS A 1 143 ? 3.834 -11.182 -17.484 1.00 59.06 143 HIS A N 1
ATOM 1135 C CA . HIS A 1 143 ? 4.527 -12.424 -17.129 1.00 59.06 143 HIS A CA 1
ATOM 1136 C C . HIS A 1 143 ? 5.492 -12.868 -18.228 1.00 59.06 143 HIS A C 1
ATOM 1138 O O . HIS A 1 143 ? 5.111 -12.764 -19.418 1.00 59.06 143 HIS A O 1
#

pLDDT: mean 90.82, std 10.61, range [38.94, 97.94]

Organism: NCBI:txid629741

Nearest PDB structures (foldseek):
  7ruu-assembly2_D  TM=4.631E-01  e=7.223E-01  Homo sapiens
  4u9l-assembly1_A  TM=3.120E-01  e=5.965E-01  Thermus thermophilus HB8
  7vg4-assembly3_F  TM=3.758E-01  e=4.045E+00  Methylorubrum extorquens AM1
  4phq-assembly2_B  TM=2.945E-01  e=8.699E+00  Escherichia coli K-12

Foldseek 3Di:
DPPVDDQDQDDLVRLLVLLVVLLVLLVVCLVVADPVCNVLSVVLSVLSVCLSVVNDALPRHLQVLLVVLVVCLVVVPPDDLLNSLSSNLSNLSSVLSSLSRQLVVLVVVPCPDPCSVVSNRVSSSSNSVSSVSSVVSSVSHDD

Mean predicted aligned error: 4.13 Å

Secondary structure (DSSP, 8-state):
-----------HHHHHHHHHHHHHHHHHTGGGS-TTTHHHHHHHHHHHHHHHTT-S-TTTTHHHHHHHHHHHHHH-TT--HHHHHHHHHHHHHHHHHHHHHHHHHHHHHTS-SHHHHHHHHHHHHHHHHHHHHHHHHHTTS--

Solvent-accessible surface area (backbone atoms only — not comparable to full-atom values): 7599 Å² total; per-residue (Å²): 133,82,78,89,68,87,73,67,90,63,56,71,66,55,51,50,54,48,51,52,54,51,49,54,52,51,60,76,50,50,90,66,47,48,80,92,47,39,70,58,52,56,52,44,56,53,38,48,52,32,37,77,71,68,76,41,57,42,70,86,25,28,44,45,37,20,56,54,29,57,47,47,62,71,70,47,81,84,56,52,74,35,37,43,26,46,37,52,16,52,13,26,45,13,44,16,48,26,29,46,49,49,27,53,55,28,56,75,62,60,54,82,42,74,65,35,46,52,50,29,55,53,25,47,44,47,24,53,48,23,47,51,51,16,50,56,25,53,70,57,46,80,131